Protein AF-A0A7S3C106-F1 (afdb_monomer_lite)

InterPro domains:
  IPR029052 Metallo-dependent phosphatase-like [G3DSA:3.60.21.10] (1-59)
  IPR029052 Metallo-dependent phosphatase-like [SSF56300] (3-43)
  IPR052963 Phosphopantetheine Phosphodiesterase [PTHR36492] (2-110)

Foldseek 3Di:
DDDDDDPVVVVVCVVVVDQEDEDDDPQFFDFDDDPNYTYGYQYLDDPVCCVPPVLRNDWDPSVVHDDDQDDPHDGDDTTDGPVNVVCVVDPDDPVPPDDDPVVVVVVVVVVVVVVPDDDD

Radius of gyration: 17.66 Å; chains: 1; bounding box: 49×33×42 Å

pLDDT: mean 88.71, std 11.0, range [49.47, 97.88]

Sequence (120 aa):
VKAVGSEPLHRRVASLQPDVHVFGHTHFGWDAEVEGVRYLQAALATPKERTKRMRTLEIGQIRSGPLCLYDEGAFLPRQRAVWSEFYRHTERTPAVVDPAPWVADYYRSRSSRRSRAPPA

Secondary structure (DSSP, 8-state):
------HHHHHHHHHH--SEEE--SS-S-EEEEETTEEEEE-----HHHHHHHHHHH-BTTTTTSSPP-EETTEEPPPPPBHHHHHHHHS---TT--SPPHHHHHHHHHHHHHHTTSPP-

Structure (mmCIF, N/CA/C/O backbone):
data_AF-A0A7S3C106-F1
#
_entry.id   AF-A0A7S3C106-F1
#
loop_
_atom_site.group_PDB
_atom_site.id
_atom_site.type_symbol
_atom_site.label_atom_id
_atom_site.label_alt_id
_atom_site.label_comp_id
_atom_site.label_asym_id
_atom_site.label_entity_id
_atom_site.label_seq_id
_atom_site.pdbx_PDB_ins_code
_atom_site.Cartn_x
_atom_site.Cartn_y
_atom_site.Cartn_z
_atom_site.occupancy
_atom_site.B_iso_or_equiv
_atom_site.auth_seq_id
_atom_site.auth_comp_id
_atom_site.auth_asym_id
_atom_site.auth_atom_id
_atom_site.pdbx_PDB_model_num
ATOM 1 N N . VAL A 1 1 ? 10.371 -16.422 -8.286 1.00 49.47 1 VAL A N 1
ATOM 2 C CA . VAL A 1 1 ? 8.915 -16.156 -8.348 1.00 49.47 1 VAL A CA 1
ATOM 3 C C . VAL A 1 1 ? 8.655 -14.828 -7.656 1.00 49.47 1 VAL A C 1
ATOM 5 O O . VAL A 1 1 ? 9.228 -14.615 -6.595 1.00 49.47 1 VAL A O 1
ATOM 8 N N . LYS A 1 2 ? 7.897 -13.906 -8.262 1.00 55.72 2 LYS A N 1
ATOM 9 C CA . LYS A 1 2 ? 7.379 -12.746 -7.521 1.00 55.72 2 LYS A CA 1
ATOM 10 C C . LYS A 1 2 ? 6.114 -13.205 -6.807 1.00 55.72 2 LYS A C 1
ATOM 12 O O . LYS A 1 2 ? 5.227 -13.731 -7.468 1.00 55.72 2 LYS A O 1
ATOM 17 N N . ALA A 1 3 ? 6.066 -13.062 -5.489 1.00 62.50 3 ALA A N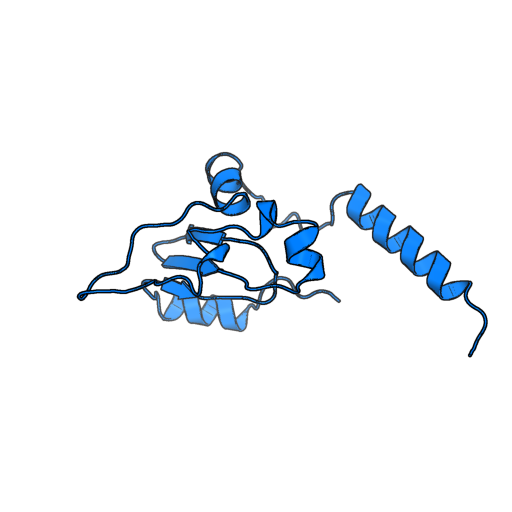 1
ATOM 18 C CA . ALA A 1 3 ? 4.865 -13.372 -4.728 1.00 62.50 3 ALA A CA 1
ATOM 19 C C . ALA A 1 3 ? 3.816 -12.272 -4.954 1.00 62.50 3 ALA A C 1
ATOM 21 O O . ALA A 1 3 ? 4.150 -11.086 -4.938 1.00 62.50 3 ALA A O 1
ATOM 22 N N . VAL A 1 4 ? 2.561 -12.670 -5.165 1.00 73.25 4 VAL A N 1
ATOM 23 C CA . VAL A 1 4 ? 1.402 -11.771 -5.188 1.00 73.25 4 VAL A CA 1
ATOM 24 C C . VAL A 1 4 ? 0.430 -12.289 -4.137 1.00 73.25 4 VAL A C 1
ATOM 26 O O . VAL A 1 4 ? -0.238 -13.295 -4.349 1.00 73.25 4 VAL A O 1
ATOM 29 N N . GLY A 1 5 ? 0.390 -11.617 -2.988 1.00 83.00 5 GLY A N 1
ATOM 30 C CA . GLY A 1 5 ? -0.470 -11.999 -1.867 1.00 83.00 5 GLY A CA 1
ATOM 31 C C . GLY A 1 5 ? 0.063 -13.154 -1.011 1.00 83.00 5 GLY A C 1
ATOM 32 O O . GLY A 1 5 ? 1.156 -13.678 -1.224 1.00 83.00 5 GLY A O 1
ATOM 33 N N . SER A 1 6 ? -0.719 -13.500 0.012 1.00 89.19 6 SER A N 1
ATOM 34 C CA . SER A 1 6 ? -0.451 -14.576 0.967 1.00 89.19 6 SER A CA 1
ATOM 35 C C . SER A 1 6 ? -1.782 -15.132 1.464 1.00 89.19 6 SER A C 1
ATOM 37 O O . SER A 1 6 ? -2.552 -14.418 2.102 1.00 89.19 6 SER A O 1
ATOM 39 N N . GLU A 1 7 ? -2.046 -16.403 1.174 1.00 91.62 7 GLU A N 1
ATOM 40 C CA . GLU A 1 7 ? -3.279 -17.083 1.580 1.00 91.62 7 GLU A CA 1
ATOM 41 C C . GLU A 1 7 ? -3.442 -17.144 3.117 1.00 91.62 7 GLU A C 1
ATOM 43 O O . GLU A 1 7 ? -4.505 -16.778 3.621 1.00 91.62 7 GLU A O 1
ATOM 48 N N . PRO A 1 8 ? -2.404 -17.476 3.916 1.00 94.81 8 PRO A N 1
ATOM 49 C CA . PRO A 1 8 ? -2.498 -17.368 5.374 1.00 94.81 8 PRO A CA 1
ATOM 50 C C . PRO A 1 8 ? -2.809 -15.948 5.866 1.00 94.81 8 PRO A C 1
ATOM 52 O O . PRO A 1 8 ? -3.522 -15.782 6.856 1.00 94.81 8 PRO A O 1
ATOM 55 N N . LEU A 1 9 ? -2.281 -14.920 5.190 1.00 93.06 9 LEU A N 1
ATOM 56 C CA . LEU A 1 9 ? -2.560 -13.528 5.546 1.00 93.06 9 LEU A CA 1
ATOM 57 C C . LEU A 1 9 ? -4.004 -13.151 5.211 1.00 93.06 9 LEU A C 1
ATOM 59 O O . LEU A 1 9 ? -4.653 -12.510 6.031 1.00 93.06 9 LEU A O 1
ATOM 63 N N . HIS A 1 10 ? -4.512 -13.583 4.054 1.00 92.62 10 HIS A N 1
ATOM 64 C CA . HIS A 1 10 ? -5.903 -13.370 3.664 1.00 92.62 10 HIS A CA 1
ATOM 65 C C . HIS A 1 10 ? -6.860 -13.940 4.716 1.00 92.62 10 HIS A C 1
ATOM 67 O O . HIS A 1 10 ? -7.689 -13.199 5.240 1.00 92.62 10 HIS A O 1
ATOM 73 N N . ARG A 1 11 ? -6.665 -15.202 5.126 1.00 96.38 11 ARG A N 1
ATOM 74 C CA . ARG A 1 11 ? -7.481 -15.831 6.181 1.00 96.38 11 ARG A CA 1
ATOM 75 C C . ARG A 1 11 ? -7.443 -15.059 7.494 1.00 96.38 11 ARG A C 1
ATOM 77 O O . ARG A 1 11 ? -8.470 -14.920 8.144 1.00 96.38 11 ARG A O 1
ATOM 84 N N . ARG A 1 12 ? -6.273 -14.539 7.877 1.00 96.62 12 ARG A N 1
ATOM 85 C CA . ARG A 1 12 ? -6.119 -13.745 9.104 1.00 96.62 12 ARG A CA 1
ATOM 86 C C . ARG A 1 12 ? -6.870 -12.417 9.032 1.00 96.62 12 ARG A C 1
ATOM 88 O O . ARG A 1 12 ? -7.490 -12.029 10.015 1.00 96.62 12 ARG A O 1
ATOM 95 N N . VAL A 1 13 ? -6.805 -11.710 7.904 1.00 97.00 13 VAL A N 1
ATOM 96 C CA . VAL A 1 13 ? -7.558 -10.457 7.733 1.00 97.00 13 VAL A CA 1
ATOM 97 C C . VAL A 1 13 ? -9.057 -10.745 7.734 1.00 97.00 13 VAL A C 1
ATOM 99 O O . VAL A 1 13 ? -9.787 -10.087 8.467 1.00 97.00 13 VAL A O 1
ATOM 102 N N . ALA A 1 14 ? -9.490 -11.787 7.019 1.00 95.56 14 ALA A N 1
ATOM 103 C CA . ALA A 1 14 ? -10.883 -12.216 6.999 1.00 95.56 14 ALA A CA 1
ATOM 104 C C . ALA A 1 14 ? -11.400 -12.611 8.394 1.00 95.56 14 ALA A C 1
ATOM 106 O O . ALA A 1 14 ? -12.533 -12.285 8.728 1.00 95.56 14 ALA A O 1
ATOM 107 N N . SER A 1 15 ? -10.581 -13.265 9.228 1.00 97.56 15 SER A N 1
ATOM 108 C CA . SER A 1 15 ? -10.984 -13.646 10.588 1.00 97.56 15 SER A CA 1
ATOM 109 C C . SER A 1 15 ? -11.007 -12.477 11.571 1.00 97.56 15 SER A C 1
ATOM 111 O O . SER A 1 15 ? -11.808 -12.485 12.497 1.00 97.56 15 SER A O 1
ATOM 113 N N . LEU A 1 16 ? -10.088 -11.516 11.425 1.00 97.88 16 LEU A N 1
ATOM 114 C CA . LEU A 1 16 ? -9.960 -10.394 12.359 1.00 97.88 16 LEU A CA 1
ATOM 115 C C . LEU A 1 16 ? -10.887 -9.226 12.023 1.00 97.88 16 LEU A C 1
ATOM 117 O O . LEU A 1 16 ? -11.205 -8.473 12.934 1.00 97.88 16 LEU A O 1
ATOM 121 N N . GLN A 1 17 ? -11.272 -9.063 10.751 1.00 97.31 17 GLN A N 1
ATOM 122 C CA . GLN A 1 17 ? -12.072 -7.929 10.265 1.00 97.31 17 GLN A CA 1
ATOM 123 C C . GLN A 1 17 ? -11.568 -6.574 10.814 1.00 97.31 17 GLN A C 1
ATOM 125 O O . GLN A 1 17 ? -12.323 -5.855 11.464 1.00 97.31 17 GLN A O 1
ATOM 130 N N . PRO A 1 18 ? -10.274 -6.234 10.640 1.00 97.75 18 PRO A N 1
ATOM 131 C CA . PRO A 1 18 ? -9.735 -4.998 11.198 1.00 97.75 18 PRO A CA 1
ATOM 132 C C . PRO A 1 18 ? -10.324 -3.776 10.485 1.00 97.75 18 PRO A C 1
ATOM 134 O O . PRO A 1 18 ? -10.540 -3.823 9.277 1.00 97.75 18 PRO A O 1
ATOM 137 N N . ASP A 1 19 ? -10.442 -2.642 11.178 1.00 97.25 19 ASP A N 1
ATOM 138 C CA . ASP A 1 19 ? -10.852 -1.383 10.536 1.00 97.25 19 ASP A CA 1
ATOM 139 C C . ASP A 1 19 ? -9.892 -0.989 9.400 1.00 97.25 19 ASP A C 1
ATOM 141 O O . ASP A 1 19 ? -10.298 -0.509 8.338 1.00 97.25 19 ASP A O 1
ATOM 145 N N . VAL A 1 20 ? -8.587 -1.219 9.613 1.00 97.88 20 VAL A N 1
ATOM 146 C CA . VAL A 1 20 ? -7.538 -0.932 8.631 1.00 97.88 20 VAL A CA 1
ATOM 147 C C . VAL A 1 20 ? -6.493 -2.047 8.577 1.00 97.88 20 VAL A C 1
ATOM 149 O O . VAL A 1 20 ? -5.880 -2.414 9.579 1.00 97.88 20 VAL A O 1
ATOM 152 N N . HIS A 1 21 ? -6.208 -2.529 7.369 1.00 97.25 21 HIS A N 1
ATOM 153 C CA . HIS A 1 21 ? -5.067 -3.376 7.049 1.00 97.25 21 HIS A CA 1
ATOM 154 C C . HIS A 1 21 ? -3.961 -2.558 6.364 1.00 97.25 21 HIS A C 1
ATOM 156 O O . HIS A 1 21 ? -4.049 -2.215 5.181 1.00 97.25 21 HIS A O 1
ATOM 162 N N . VAL A 1 22 ? -2.891 -2.258 7.104 1.00 96.38 22 VAL A N 1
ATOM 163 C CA . VAL A 1 22 ? -1.706 -1.567 6.572 1.00 96.38 22 VAL A CA 1
ATOM 164 C C . VAL A 1 22 ? -0.711 -2.587 6.018 1.00 96.38 22 VAL A C 1
ATOM 166 O O . VAL A 1 22 ? -0.319 -3.522 6.715 1.00 96.38 22 VAL A O 1
ATOM 169 N N . PHE A 1 23 ? -0.278 -2.404 4.769 1.00 94.75 23 PHE A N 1
ATOM 170 C CA . PHE A 1 23 ? 0.607 -3.343 4.073 1.00 94.75 23 PHE A CA 1
ATOM 171 C C . PHE A 1 23 ? 1.704 -2.636 3.260 1.00 94.75 23 PHE A C 1
ATOM 173 O O . PHE A 1 23 ? 1.761 -1.409 3.175 1.00 94.75 23 PHE A O 1
ATOM 180 N N . GLY A 1 24 ? 2.616 -3.422 2.677 1.00 91.75 24 GLY A N 1
ATOM 181 C CA . GLY A 1 24 ? 3.797 -2.917 1.974 1.00 91.75 24 GLY A CA 1
ATOM 182 C C . GLY A 1 24 ? 4.298 -3.842 0.863 1.00 91.75 24 GLY A C 1
ATOM 183 O O . GLY A 1 24 ? 3.524 -4.535 0.205 1.00 91.75 24 GLY A O 1
ATOM 184 N N . HIS A 1 25 ? 5.622 -3.860 0.667 1.00 91.62 25 HIS A N 1
ATOM 185 C CA . HIS A 1 25 ? 6.364 -4.680 -0.308 1.00 91.62 25 HIS A CA 1
ATOM 186 C C . HIS A 1 25 ? 6.198 -4.299 -1.789 1.00 91.62 25 HIS A C 1
ATOM 188 O O . HIS A 1 25 ? 7.169 -4.336 -2.542 1.00 91.62 25 HIS A O 1
ATOM 194 N N . THR A 1 26 ? 5.010 -3.896 -2.233 1.00 89.88 26 THR A N 1
ATOM 195 C CA . THR A 1 26 ? 4.733 -3.742 -3.675 1.00 89.88 26 THR A CA 1
ATOM 196 C C . THR A 1 26 ? 5.173 -2.401 -4.275 1.00 89.88 26 THR A C 1
ATOM 198 O O . THR A 1 26 ? 5.299 -2.288 -5.496 1.00 89.88 26 THR A O 1
ATOM 201 N N . HIS A 1 27 ? 5.482 -1.412 -3.429 1.00 93.31 27 HIS A N 1
ATOM 202 C CA . HIS A 1 27 ? 5.960 -0.079 -3.820 1.00 93.31 27 HIS A CA 1
ATOM 203 C C . HIS A 1 27 ? 4.999 0.624 -4.803 1.00 93.31 27 HIS A C 1
ATOM 205 O O . HIS A 1 27 ? 5.399 1.039 -5.895 1.00 93.31 27 HIS A O 1
ATOM 211 N N . PHE A 1 28 ? 3.735 0.766 -4.401 1.00 93.50 28 PHE A N 1
ATOM 212 C CA . PHE A 1 28 ? 2.763 1.682 -5.000 1.00 93.50 28 PHE A CA 1
ATOM 213 C C . PHE A 1 28 ? 1.855 2.287 -3.919 1.00 93.50 28 PHE A C 1
ATOM 215 O O . PHE A 1 28 ? 1.729 1.727 -2.835 1.00 93.50 28 PHE A O 1
ATOM 222 N N . GLY A 1 29 ? 1.231 3.430 -4.194 1.00 95.88 29 GLY A N 1
ATOM 223 C CA . GLY A 1 29 ? 0.235 4.019 -3.297 1.00 95.88 29 GLY A CA 1
ATOM 224 C C . GLY A 1 29 ? -1.100 3.276 -3.398 1.00 95.88 29 GLY A C 1
ATOM 225 O O . GLY A 1 29 ? -1.552 2.981 -4.509 1.00 95.88 29 GLY A O 1
ATOM 226 N N . TRP A 1 30 ? -1.735 2.979 -2.263 1.00 96.44 30 TRP A N 1
ATOM 227 C CA . TRP A 1 30 ? -3.048 2.326 -2.222 1.00 96.44 30 TRP A CA 1
ATOM 228 C C . TRP A 1 30 ? -3.873 2.785 -1.022 1.00 96.44 30 TRP A C 1
ATOM 230 O O . TRP A 1 30 ? -3.365 2.766 0.094 1.00 96.44 30 TRP A O 1
ATOM 240 N N . ASP A 1 31 ? -5.137 3.144 -1.248 1.00 97.19 31 ASP A N 1
ATOM 241 C CA . ASP A 1 31 ? -6.133 3.382 -0.194 1.00 97.19 31 ASP A CA 1
ATOM 242 C C . ASP A 1 31 ? -7.530 3.012 -0.715 1.00 97.19 31 ASP A C 1
ATOM 244 O O . ASP A 1 31 ? -8.174 3.764 -1.464 1.00 97.19 31 ASP A O 1
ATOM 248 N N . ALA A 1 32 ? -7.971 1.799 -0.392 1.00 95.50 32 ALA A N 1
ATOM 249 C CA . ALA A 1 32 ? -9.258 1.268 -0.822 1.00 95.50 32 ALA A CA 1
ATOM 250 C C . ALA A 1 32 ? -9.933 0.471 0.285 1.00 95.50 32 ALA A C 1
ATOM 252 O O . ALA A 1 32 ? -9.259 -0.147 1.097 1.00 95.50 32 ALA A O 1
ATOM 253 N N . GLU A 1 33 ? -11.258 0.466 0.283 1.00 95.12 33 GLU A N 1
ATOM 254 C CA . GLU A 1 33 ? -12.038 -0.409 1.147 1.00 95.12 33 GLU A CA 1
ATOM 255 C C . GLU A 1 33 ? -12.459 -1.631 0.342 1.00 95.12 33 GLU A C 1
ATOM 257 O O . GLU A 1 33 ? -12.871 -1.493 -0.813 1.00 95.12 33 GLU A O 1
ATOM 262 N N . VAL A 1 34 ? -12.300 -2.807 0.934 1.00 91.94 34 VAL A N 1
ATOM 263 C CA . VAL A 1 34 ? -12.698 -4.090 0.359 1.00 91.94 34 VAL A CA 1
ATOM 264 C C . VAL A 1 34 ? -13.359 -4.869 1.483 1.00 91.94 34 VAL A C 1
ATOM 266 O O . VAL A 1 34 ? -12.728 -5.086 2.514 1.00 91.94 34 VAL A O 1
ATOM 269 N N . GLU A 1 35 ? -14.627 -5.240 1.297 1.00 92.56 35 GLU A N 1
ATOM 270 C CA . GLU A 1 35 ? -15.395 -6.027 2.278 1.00 92.56 35 GLU A CA 1
ATOM 271 C C . GLU A 1 35 ? -15.388 -5.405 3.691 1.00 92.56 35 GLU A C 1
ATOM 273 O O . GLU A 1 35 ? -15.223 -6.098 4.686 1.00 92.56 35 GLU A O 1
ATOM 278 N N . GLY A 1 36 ? -15.526 -4.076 3.781 1.00 94.94 36 GLY A N 1
ATOM 279 C CA . GLY A 1 36 ? -15.554 -3.341 5.054 1.00 94.94 36 GLY A CA 1
ATOM 280 C C . GLY A 1 36 ? -14.185 -3.090 5.700 1.00 94.94 36 GLY A C 1
ATOM 281 O O . GLY A 1 36 ? -14.105 -2.345 6.670 1.00 94.94 36 GLY A O 1
ATOM 282 N N . VAL A 1 37 ? -13.096 -3.635 5.147 1.00 97.44 37 VAL A N 1
ATOM 283 C CA . VAL A 1 37 ? -11.726 -3.406 5.632 1.00 97.44 37 VAL A CA 1
ATOM 284 C C . VAL A 1 37 ? -11.031 -2.363 4.762 1.00 97.44 37 VAL A C 1
ATOM 286 O O . VAL A 1 37 ? -10.951 -2.505 3.536 1.00 97.44 37 VAL A O 1
ATOM 289 N N . ARG A 1 38 ? -10.448 -1.322 5.369 1.00 97.31 38 ARG A N 1
ATOM 290 C CA . ARG A 1 38 ? -9.610 -0.354 4.642 1.00 97.31 38 ARG A CA 1
ATOM 291 C C . ARG A 1 38 ? -8.203 -0.910 4.438 1.00 97.31 38 ARG A C 1
ATOM 293 O O . ARG A 1 38 ? -7.440 -1.077 5.378 1.00 97.31 38 ARG A O 1
ATOM 300 N N . TYR A 1 39 ? -7.803 -1.118 3.196 1.00 96.50 39 TYR A N 1
ATOM 301 C CA . TYR A 1 39 ? -6.444 -1.484 2.813 1.00 96.50 39 TYR A CA 1
ATOM 302 C C . TYR A 1 39 ? -5.636 -0.227 2.499 1.00 96.50 39 TYR A C 1
ATOM 304 O O . TYR A 1 39 ? -6.001 0.533 1.599 1.00 96.50 39 TYR A O 1
ATOM 312 N N . LEU A 1 40 ? -4.513 -0.034 3.194 1.00 97.25 40 LEU A N 1
ATOM 313 C CA . LEU A 1 40 ? -3.648 1.138 3.043 1.00 97.25 40 LEU A CA 1
ATOM 314 C C . LEU A 1 40 ? -2.186 0.748 2.801 1.00 97.25 40 LEU A C 1
ATOM 316 O O . LEU A 1 40 ? -1.598 -0.023 3.557 1.00 97.25 40 LEU A O 1
ATOM 320 N N . GLN A 1 41 ? -1.572 1.359 1.790 1.00 95.75 41 GLN A N 1
ATOM 321 C CA . GLN A 1 41 ? -0.134 1.298 1.548 1.00 95.75 41 GLN A CA 1
ATOM 322 C C . GLN A 1 41 ? 0.402 2.685 1.181 1.00 95.75 41 GLN A C 1
ATOM 324 O O . GLN A 1 41 ? 0.077 3.237 0.128 1.00 95.75 41 GLN A O 1
ATOM 329 N N . ALA A 1 42 ? 1.290 3.201 2.030 1.00 95.12 42 ALA A N 1
ATOM 330 C CA . ALA A 1 42 ? 2.062 4.422 1.811 1.00 95.12 42 ALA A CA 1
ATOM 331 C C . ALA A 1 42 ? 3.556 4.085 1.741 1.00 95.12 42 ALA A C 1
ATOM 333 O O . ALA A 1 42 ? 4.309 4.240 2.701 1.00 95.12 42 ALA A O 1
ATOM 334 N N . ALA A 1 43 ? 3.981 3.538 0.600 1.00 92.12 43 ALA A N 1
ATOM 335 C CA . ALA A 1 43 ? 5.340 3.038 0.434 1.00 92.12 43 ALA A CA 1
ATOM 336 C C . ALA A 1 43 ? 6.361 4.179 0.288 1.00 92.12 43 ALA A C 1
ATOM 338 O O . ALA A 1 43 ? 6.292 4.957 -0.661 1.00 92.12 43 ALA A O 1
ATOM 339 N N . LEU A 1 44 ? 7.378 4.201 1.158 1.00 90.94 44 LEU A N 1
ATOM 340 C CA . LEU A 1 44 ? 8.509 5.132 1.046 1.00 90.94 44 LEU A CA 1
ATOM 341 C C . LEU A 1 44 ? 9.254 4.977 -0.293 1.00 90.94 44 LEU A C 1
ATOM 343 O O . LEU A 1 44 ? 9.632 5.971 -0.912 1.00 90.94 44 LEU A O 1
ATOM 347 N N . ALA A 1 45 ? 9.418 3.723 -0.738 1.00 92.19 45 ALA A N 1
ATOM 348 C CA . ALA A 1 45 ? 10.176 3.314 -1.921 1.00 92.19 45 ALA A CA 1
ATOM 349 C C . ALA A 1 45 ? 11.651 3.769 -1.919 1.00 92.19 45 ALA A C 1
ATOM 351 O O . ALA A 1 45 ? 12.129 4.476 -1.034 1.00 92.19 45 ALA A O 1
ATOM 352 N N . THR A 1 46 ? 12.414 3.330 -2.919 1.00 93.00 46 THR A N 1
ATOM 353 C CA . THR A 1 46 ? 13.815 3.754 -3.078 1.00 93.00 46 THR A CA 1
ATOM 354 C C . THR A 1 46 ? 13.911 5.154 -3.701 1.00 93.00 46 THR A C 1
ATOM 356 O O . THR A 1 46 ? 13.015 5.549 -4.455 1.00 93.00 46 THR A O 1
ATOM 359 N N . PRO A 1 47 ? 15.021 5.897 -3.507 1.00 93.62 47 PRO A N 1
ATOM 360 C CA . PRO A 1 47 ? 15.207 7.212 -4.131 1.00 93.62 47 PRO A CA 1
ATOM 361 C C . PRO A 1 47 ? 15.021 7.192 -5.655 1.00 93.62 47 PRO A C 1
ATOM 363 O O . PRO A 1 47 ? 14.316 8.025 -6.218 1.00 93.62 47 PRO A O 1
ATOM 366 N N . LYS A 1 48 ? 15.573 6.174 -6.327 1.00 95.25 48 LYS A N 1
ATOM 367 C CA . LYS A 1 48 ? 15.446 5.991 -7.780 1.00 95.25 48 LYS A CA 1
ATOM 368 C C . LYS A 1 48 ? 13.995 5.800 -8.220 1.00 95.25 48 LYS A C 1
ATOM 370 O O . LYS A 1 48 ? 13.591 6.313 -9.262 1.00 95.25 48 LYS A O 1
ATOM 375 N N . GLU A 1 49 ? 13.220 5.032 -7.462 1.00 93.75 49 GLU A N 1
ATOM 376 C CA . GLU A 1 49 ? 11.801 4.822 -7.743 1.00 93.75 49 GLU A CA 1
ATOM 377 C C . GLU A 1 49 ? 11.002 6.099 -7.511 1.00 93.75 49 GLU A C 1
ATOM 379 O O . GLU A 1 49 ? 10.158 6.426 -8.342 1.00 93.75 49 GLU A O 1
ATOM 384 N N . ARG A 1 50 ? 11.316 6.857 -6.456 1.00 92.50 50 ARG A N 1
ATOM 385 C CA . ARG A 1 50 ? 10.714 8.169 -6.227 1.00 92.50 50 ARG A CA 1
ATOM 386 C C . ARG A 1 50 ? 10.946 9.070 -7.441 1.00 92.50 50 ARG A C 1
ATOM 388 O O . ARG A 1 50 ? 9.983 9.482 -8.070 1.00 92.50 50 ARG A O 1
ATOM 395 N N . THR A 1 51 ? 12.185 9.241 -7.902 1.00 93.56 51 THR A N 1
ATOM 396 C CA . THR A 1 51 ? 12.476 10.060 -9.097 1.00 93.56 51 THR A CA 1
ATOM 397 C C . THR A 1 51 ? 11.731 9.598 -10.355 1.00 93.56 51 THR A C 1
ATOM 399 O O . THR A 1 51 ? 11.247 10.428 -11.117 1.00 93.56 51 THR A O 1
ATOM 402 N N . LYS A 1 52 ? 11.631 8.285 -10.602 1.00 94.31 52 LYS A N 1
ATOM 403 C CA . LYS A 1 52 ? 11.109 7.758 -11.877 1.00 94.31 52 LYS A CA 1
ATOM 404 C C . LYS A 1 52 ? 9.602 7.536 -11.921 1.00 94.31 52 LYS A C 1
ATOM 406 O O . LYS A 1 52 ? 9.033 7.519 -13.007 1.00 94.31 52 LYS A O 1
ATOM 411 N N . ARG A 1 53 ? 8.965 7.270 -10.780 1.00 92.81 53 ARG A N 1
ATOM 412 C CA . ARG A 1 53 ? 7.576 6.790 -10.735 1.00 92.81 53 ARG A CA 1
ATOM 413 C C . ARG A 1 53 ? 6.774 7.335 -9.554 1.00 92.81 53 ARG A C 1
ATOM 415 O O . ARG A 1 53 ? 5.836 6.663 -9.118 1.00 92.81 53 ARG A O 1
ATOM 422 N N . MET A 1 54 ? 7.090 8.551 -9.079 1.00 91.94 54 MET A N 1
ATOM 423 C CA . MET A 1 54 ? 6.339 9.228 -8.005 1.00 91.94 54 MET A CA 1
ATOM 424 C C . MET A 1 54 ? 4.825 9.116 -8.190 1.00 91.94 54 MET A C 1
ATOM 426 O O . MET A 1 54 ? 4.146 8.752 -7.245 1.00 91.94 54 MET A O 1
ATOM 430 N N . ARG A 1 55 ? 4.302 9.317 -9.407 1.00 92.81 55 ARG A N 1
ATOM 431 C CA . ARG A 1 55 ? 2.859 9.235 -9.696 1.00 92.81 55 ARG A CA 1
ATOM 432 C C . ARG A 1 55 ? 2.198 7.928 -9.231 1.00 92.81 55 ARG A C 1
ATOM 434 O O . ARG A 1 55 ? 1.041 7.932 -8.844 1.00 92.81 55 ARG A O 1
ATOM 441 N N . THR A 1 56 ? 2.915 6.806 -9.290 1.00 94.00 56 THR A N 1
ATOM 442 C CA . THR A 1 56 ? 2.392 5.491 -8.864 1.00 94.00 56 THR A CA 1
ATOM 443 C C . THR A 1 56 ? 2.616 5.199 -7.380 1.00 94.00 56 THR A C 1
ATOM 445 O O . THR A 1 56 ? 1.995 4.288 -6.841 1.00 94.00 56 THR A O 1
ATOM 448 N N . LEU A 1 57 ? 3.510 5.949 -6.732 1.00 94.50 57 LEU A N 1
ATOM 449 C CA . LEU A 1 57 ? 3.845 5.848 -5.309 1.00 94.50 57 LEU A CA 1
ATOM 450 C C . LEU A 1 57 ? 3.032 6.818 -4.448 1.00 94.50 57 LEU A C 1
ATOM 452 O O . LEU A 1 57 ? 2.889 6.601 -3.251 1.00 94.50 57 LEU A O 1
ATOM 456 N N . GLU A 1 58 ? 2.561 7.905 -5.052 1.00 93.31 58 GLU A N 1
ATOM 457 C CA . GLU A 1 58 ? 1.956 9.031 -4.361 1.00 93.31 58 GLU A CA 1
ATOM 458 C C . GLU A 1 58 ? 0.630 8.653 -3.703 1.00 93.31 58 GLU A C 1
ATOM 460 O O . GLU A 1 58 ? -0.251 8.042 -4.313 1.00 93.31 58 GLU A O 1
ATOM 465 N N . ILE A 1 59 ? 0.533 9.029 -2.432 1.00 94.12 59 ILE A N 1
ATOM 466 C CA . ILE A 1 59 ? -0.646 8.905 -1.592 1.00 94.12 59 ILE A CA 1
ATOM 467 C C . ILE A 1 59 ? -0.549 9.955 -0.488 1.00 94.12 59 ILE A C 1
ATOM 469 O O . ILE A 1 59 ? 0.488 10.080 0.166 1.00 94.12 59 ILE A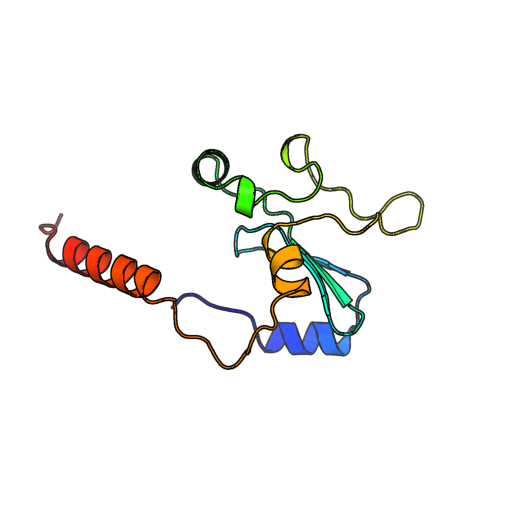 O 1
ATOM 473 N N . GLY A 1 60 ? -1.614 10.736 -0.306 1.00 88.38 60 GLY A N 1
ATOM 474 C CA . GLY A 1 60 ? -1.617 11.857 0.634 1.00 88.38 60 GLY A CA 1
ATOM 475 C C . GLY A 1 60 ? -0.395 12.768 0.464 1.00 88.38 60 GLY A C 1
ATOM 476 O O . GLY A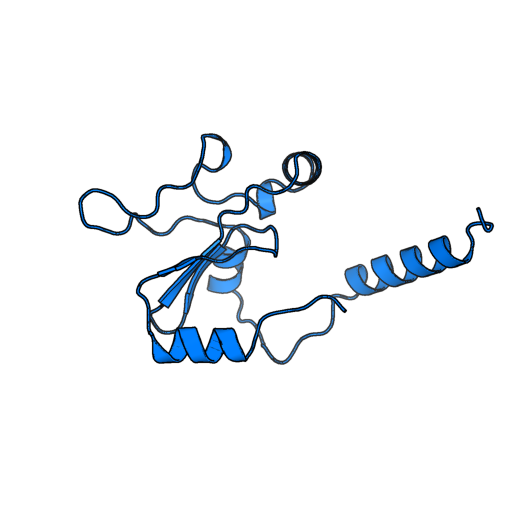 1 60 ? 0.055 13.029 -0.651 1.00 88.38 60 GLY A O 1
ATOM 477 N N . GLN A 1 61 ? 0.180 13.217 1.578 1.00 85.94 61 GLN A N 1
ATOM 478 C CA . GLN A 1 61 ? 1.353 14.097 1.596 1.00 85.94 61 GLN A CA 1
ATOM 479 C C . GLN A 1 61 ? 2.676 13.329 1.783 1.00 85.94 61 GLN A C 1
ATOM 481 O O . GLN A 1 61 ? 3.555 13.772 2.516 1.00 85.94 61 GLN A O 1
ATOM 486 N N . ILE A 1 62 ? 2.865 12.190 1.102 1.00 86.56 62 ILE A N 1
ATOM 487 C CA . ILE A 1 62 ? 4.048 11.309 1.270 1.00 86.56 62 ILE A CA 1
ATOM 488 C C . ILE A 1 62 ? 5.412 11.987 1.017 1.00 86.56 62 ILE A C 1
ATOM 490 O O . ILE A 1 62 ? 6.472 11.454 1.349 1.00 86.56 62 ILE A O 1
ATOM 494 N N . ARG A 1 63 ? 5.424 13.166 0.387 1.00 85.81 63 ARG A N 1
ATOM 495 C CA . ARG A 1 63 ? 6.638 13.976 0.203 1.00 85.81 63 ARG A CA 1
ATOM 496 C C . ARG A 1 63 ? 7.045 14.725 1.470 1.00 85.81 63 ARG A C 1
ATOM 498 O O . ARG A 1 63 ? 8.234 14.968 1.641 1.00 85.81 63 ARG A O 1
ATOM 505 N N . SER A 1 64 ? 6.077 15.057 2.316 1.00 87.75 64 SER A N 1
ATOM 506 C CA . SER A 1 64 ? 6.250 15.855 3.530 1.00 87.75 64 SER A CA 1
ATOM 507 C C . SER A 1 64 ? 6.633 15.007 4.744 1.00 87.75 64 SER A C 1
ATOM 509 O O . SER A 1 64 ? 7.161 15.539 5.712 1.00 87.75 64 SER A O 1
ATOM 511 N N . GLY A 1 65 ? 6.402 13.691 4.701 1.00 87.38 65 GLY A N 1
ATOM 512 C CA . GLY A 1 65 ? 6.740 12.787 5.795 1.00 87.38 65 GLY A CA 1
ATOM 513 C C . GLY A 1 65 ? 5.924 11.494 5.775 1.00 87.38 65 GLY A C 1
ATOM 514 O O . GLY A 1 65 ? 5.286 11.178 4.764 1.00 87.38 65 GLY A O 1
ATOM 515 N N . PRO A 1 66 ? 5.956 10.730 6.880 1.00 89.19 66 PRO A N 1
ATOM 516 C CA . PRO A 1 66 ? 5.064 9.598 7.089 1.00 89.19 66 PRO A CA 1
ATOM 517 C C . PRO A 1 66 ? 3.596 10.011 6.958 1.00 89.19 66 PRO A C 1
ATOM 519 O O . PRO A 1 66 ? 3.212 11.119 7.329 1.00 89.19 66 PRO A O 1
ATOM 522 N N . LEU A 1 67 ? 2.763 9.104 6.451 1.00 92.56 67 LEU A N 1
ATOM 523 C CA . LEU A 1 67 ? 1.324 9.324 6.400 1.00 92.56 67 LEU A CA 1
ATOM 524 C C . LEU A 1 67 ? 0.727 9.074 7.790 1.00 92.56 67 LEU A C 1
ATOM 526 O O . LEU A 1 67 ? 0.778 7.946 8.280 1.00 92.56 67 LEU A O 1
ATOM 530 N N . CYS A 1 68 ? 0.143 10.105 8.403 1.00 93.62 68 CYS A N 1
ATOM 531 C CA . CYS A 1 68 ? -0.686 9.919 9.590 1.00 93.62 68 CYS A CA 1
ATOM 532 C C . CYS A 1 68 ? -1.978 9.190 9.192 1.00 93.62 68 CYS A C 1
ATOM 534 O O . CYS A 1 68 ? -2.605 9.533 8.188 1.00 93.62 68 CYS A O 1
ATOM 536 N N . LEU A 1 69 ? -2.349 8.165 9.957 1.00 94.00 69 LEU A N 1
ATOM 537 C CA . LEU A 1 69 ? -3.531 7.340 9.698 1.00 94.00 69 LEU A CA 1
ATOM 538 C C . LEU A 1 69 ? -4.623 7.543 10.748 1.00 94.00 69 LEU A C 1
ATOM 540 O O . LEU A 1 69 ? -5.801 7.442 10.422 1.00 94.00 69 LEU A O 1
ATOM 544 N N . TYR A 1 70 ? -4.238 7.795 11.992 1.00 95.69 70 TYR A N 1
ATOM 545 C CA . TYR A 1 70 ? -5.144 7.875 13.123 1.00 95.69 70 TYR A CA 1
ATOM 546 C C . TYR A 1 70 ? -4.705 9.027 14.008 1.00 95.69 70 TYR A C 1
ATOM 548 O O . TYR A 1 70 ? -3.526 9.110 14.355 1.00 95.69 70 TYR A O 1
ATOM 556 N N . ASP A 1 71 ? -5.647 9.894 14.339 1.00 96.81 71 ASP A N 1
ATOM 557 C CA . ASP A 1 71 ? -5.421 11.056 15.183 1.00 96.81 71 ASP A CA 1
ATOM 558 C C . ASP A 1 71 ? -6.699 11.379 15.961 1.00 96.81 71 ASP A C 1
ATOM 560 O O . ASP A 1 71 ? -7.796 11.057 15.508 1.00 96.81 71 ASP A O 1
ATOM 564 N N . GLU A 1 72 ? -6.557 11.959 17.150 1.00 96.50 72 GLU A N 1
ATOM 565 C CA . GLU A 1 72 ? -7.679 12.422 17.989 1.00 96.50 72 GLU A CA 1
ATOM 566 C C . GLU A 1 72 ? -8.832 11.409 18.179 1.00 96.50 72 GLU A C 1
ATOM 568 O O . GLU A 1 72 ? -10.001 11.770 18.291 1.00 96.50 72 GLU A O 1
ATOM 573 N N . GLY A 1 73 ? -8.517 10.111 18.241 1.00 96.38 73 GLY A N 1
ATOM 574 C CA . GLY A 1 73 ? -9.526 9.072 18.465 1.00 96.38 73 GLY A CA 1
ATOM 575 C C . GLY A 1 73 ? -10.270 8.605 17.206 1.00 96.38 73 GLY A C 1
ATOM 576 O O . GLY A 1 73 ? -11.244 7.865 17.330 1.00 96.38 73 GLY A O 1
ATOM 577 N N . ALA A 1 74 ? -9.829 9.003 16.009 1.00 96.44 74 ALA A N 1
ATOM 578 C CA . ALA A 1 74 ? -10.451 8.603 14.752 1.00 96.44 74 ALA A CA 1
ATOM 579 C C . ALA A 1 74 ? -9.433 8.316 13.637 1.00 96.44 74 ALA A C 1
ATOM 581 O O . ALA A 1 74 ? -8.326 8.853 13.591 1.00 96.44 74 ALA A O 1
ATOM 582 N N . PHE A 1 75 ? -9.838 7.483 12.675 1.00 96.12 75 PHE A N 1
ATOM 583 C CA . PHE A 1 75 ? -9.083 7.316 11.438 1.00 96.12 75 PHE A CA 1
ATOM 584 C C . PHE A 1 75 ? -9.216 8.556 10.555 1.00 96.12 75 PHE A C 1
ATOM 586 O O . PHE A 1 75 ? -10.319 9.016 10.258 1.00 96.12 75 PHE A O 1
ATOM 593 N N . LEU A 1 76 ? -8.082 9.053 10.063 1.00 95.19 76 LEU A N 1
ATOM 594 C CA . LEU A 1 76 ? -8.054 10.147 9.103 1.00 95.19 76 LEU A CA 1
ATOM 595 C C . LEU A 1 76 ? -8.680 9.718 7.765 1.00 95.19 76 LEU A C 1
ATOM 597 O O . LEU A 1 76 ? -8.609 8.534 7.400 1.00 95.19 76 LEU A O 1
ATOM 601 N N . PRO A 1 77 ? -9.244 10.663 6.986 1.00 94.12 77 PRO A N 1
ATOM 602 C CA . PRO A 1 77 ? -9.919 10.354 5.731 1.00 94.12 77 PRO A CA 1
ATOM 603 C C . PRO A 1 77 ? -9.071 9.549 4.739 1.00 94.12 77 PRO A C 1
ATOM 605 O O . PRO A 1 77 ? -7.833 9.610 4.717 1.00 94.12 77 PRO A O 1
ATOM 608 N N . ARG A 1 78 ? -9.769 8.807 3.872 1.00 93.25 78 ARG A N 1
ATOM 609 C CA . ARG A 1 78 ? -9.156 8.053 2.774 1.00 93.25 78 ARG A CA 1
ATOM 610 C C . ARG A 1 78 ? -8.378 8.979 1.848 1.00 93.25 78 ARG A C 1
ATOM 612 O O . ARG A 1 78 ? -8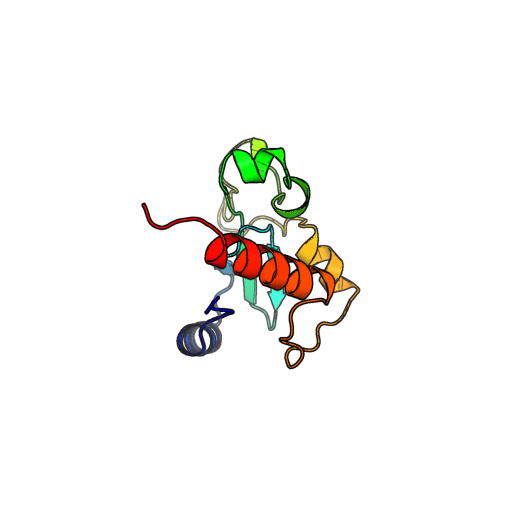.884 9.996 1.379 1.00 93.25 78 ARG A O 1
ATOM 619 N N . GLN A 1 79 ? -7.146 8.590 1.565 1.00 94.19 79 GLN A N 1
ATOM 620 C CA . GLN A 1 79 ? -6.249 9.306 0.678 1.00 94.19 79 GLN A CA 1
ATOM 621 C C . GLN A 1 79 ? -6.497 8.894 -0.772 1.00 94.19 79 GLN A C 1
ATOM 623 O O . GLN A 1 79 ? -6.999 7.809 -1.067 1.00 94.19 79 GLN A O 1
ATOM 628 N N . ARG A 1 80 ? -6.120 9.758 -1.713 1.00 92.31 80 ARG A N 1
ATOM 629 C CA . ARG A 1 80 ? -6.129 9.402 -3.135 1.00 92.31 80 ARG A CA 1
ATOM 630 C C . ARG A 1 80 ? -4.803 8.757 -3.507 1.00 92.31 80 ARG A C 1
ATOM 632 O O . ARG A 1 80 ? -3.748 9.295 -3.182 1.00 92.31 80 ARG A O 1
ATOM 639 N N . ALA A 1 81 ? -4.870 7.645 -4.229 1.00 95.06 81 ALA A N 1
ATOM 640 C CA . ALA A 1 81 ? -3.725 7.022 -4.874 1.00 95.06 81 ALA A CA 1
ATOM 641 C C . ALA A 1 81 ? -4.125 6.553 -6.275 1.00 95.06 81 ALA A C 1
ATOM 643 O O . ALA A 1 81 ? -5.266 6.151 -6.501 1.00 95.06 81 ALA A O 1
ATOM 644 N N . VAL A 1 82 ? -3.193 6.615 -7.230 1.00 94.69 82 VAL A N 1
ATOM 645 C CA . VAL A 1 82 ? -3.533 6.446 -8.654 1.00 94.69 82 VAL A CA 1
ATOM 646 C C . VAL A 1 82 ? -4.164 5.083 -8.951 1.00 94.69 82 VAL A C 1
ATOM 648 O O . VAL A 1 82 ? -5.088 4.996 -9.753 1.00 94.69 82 VAL A O 1
ATOM 651 N N . TRP A 1 83 ? -3.685 4.026 -8.289 1.00 93.31 83 TRP A N 1
ATOM 652 C CA . TRP A 1 83 ? -4.156 2.666 -8.531 1.00 93.31 83 TRP A CA 1
ATOM 653 C C . TRP A 1 83 ? -5.473 2.374 -7.827 1.00 93.31 83 TRP A C 1
ATOM 655 O O . TRP A 1 83 ? -6.351 1.785 -8.448 1.00 93.31 83 TRP A O 1
ATOM 665 N N . SER A 1 84 ? -5.646 2.811 -6.576 1.00 94.12 84 SER A N 1
ATOM 666 C CA . SER A 1 84 ? -6.938 2.639 -5.909 1.00 94.12 84 SER A CA 1
ATOM 667 C C . SER A 1 84 ? -8.030 3.471 -6.581 1.00 94.12 84 SER A C 1
ATOM 669 O O . SER A 1 84 ? -9.159 3.009 -6.656 1.00 94.12 84 SER A O 1
ATOM 671 N N . GLU A 1 85 ? -7.706 4.643 -7.141 1.00 94.19 85 GLU A N 1
ATOM 672 C CA . GLU A 1 85 ? -8.651 5.422 -7.949 1.00 94.19 85 GLU A CA 1
ATOM 673 C C . GLU A 1 85 ? -8.995 4.722 -9.268 1.00 94.19 85 GLU A C 1
ATOM 675 O O . GLU A 1 85 ? -10.161 4.640 -9.634 1.00 94.19 85 GLU A O 1
ATOM 680 N N . PHE A 1 86 ? -8.002 4.171 -9.969 1.00 94.25 86 PHE A N 1
ATOM 681 C CA . PHE A 1 86 ? -8.235 3.417 -11.201 1.00 94.25 86 PHE A CA 1
ATOM 682 C C . PHE A 1 86 ? -9.212 2.248 -10.989 1.00 94.25 86 PHE A C 1
ATOM 684 O O . PHE A 1 86 ? -10.171 2.102 -11.746 1.00 94.25 86 PHE A O 1
ATOM 691 N N . TYR A 1 87 ? -9.017 1.462 -9.924 1.00 92.44 87 TYR A N 1
ATOM 692 C CA . TYR A 1 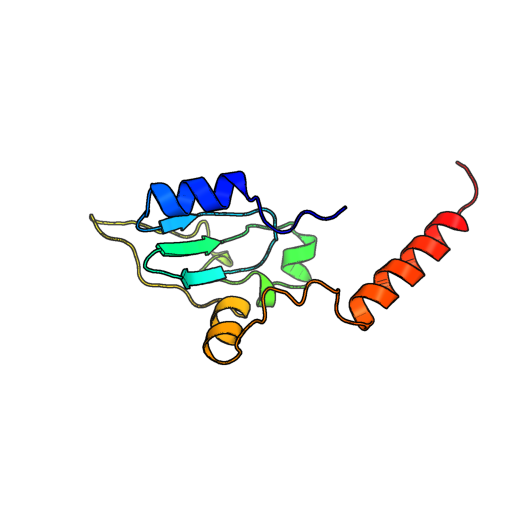87 ? -9.868 0.309 -9.610 1.00 92.44 87 TYR A CA 1
ATOM 693 C C . TYR A 1 87 ? -11.234 0.671 -9.000 1.00 92.44 87 TYR A C 1
ATOM 695 O O . TYR A 1 87 ? -12.043 -0.223 -8.779 1.00 92.44 87 TYR A O 1
ATOM 703 N N . ARG A 1 88 ? -11.539 1.957 -8.769 1.00 90.75 88 ARG A N 1
ATOM 704 C CA . ARG A 1 88 ? -12.923 2.392 -8.485 1.00 90.75 88 ARG A CA 1
ATOM 705 C C . ARG A 1 88 ? -13.809 2.343 -9.723 1.00 90.75 88 ARG A C 1
ATOM 707 O O . ARG A 1 88 ? -15.006 2.130 -9.597 1.00 90.75 88 ARG A O 1
ATOM 714 N N . HIS A 1 89 ? -13.216 2.555 -10.897 1.00 92.38 89 HIS A N 1
ATOM 715 C CA . HIS A 1 89 ? -13.933 2.650 -12.175 1.00 92.38 89 HIS A CA 1
ATOM 716 C C . HIS A 1 89 ? -13.618 1.484 -13.113 1.00 92.38 89 HIS A C 1
ATOM 718 O O . HIS A 1 89 ? -14.197 1.380 -14.188 1.00 92.38 89 HIS A O 1
ATOM 724 N N . THR A 1 90 ? -12.671 0.629 -12.727 1.00 92.50 90 THR A N 1
ATOM 725 C CA . THR A 1 90 ? -12.241 -0.528 -13.509 1.00 92.50 90 THR A CA 1
ATOM 726 C C . THR A 1 90 ? -12.265 -1.755 -12.619 1.00 92.50 90 THR A C 1
ATOM 728 O O . THR A 1 90 ? -11.459 -1.863 -11.698 1.00 92.50 90 THR A O 1
ATOM 731 N N . GLU A 1 91 ? -13.163 -2.694 -12.895 1.00 88.00 91 GLU A N 1
ATOM 732 C CA . GLU A 1 91 ? -13.179 -3.960 -12.172 1.00 88.00 91 GLU A CA 1
ATOM 733 C C . GLU A 1 9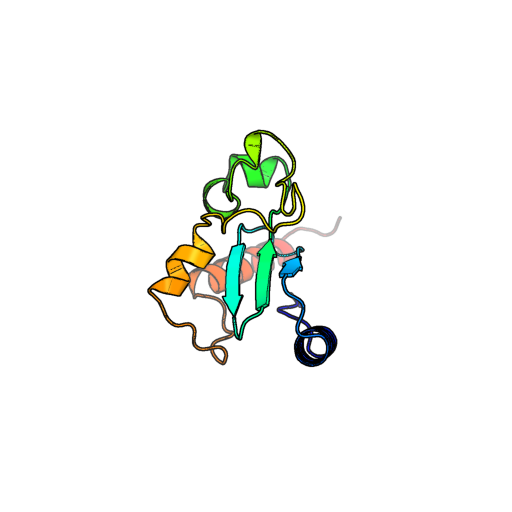1 ? -11.933 -4.790 -12.489 1.00 88.00 91 GLU A C 1
ATOM 735 O O . GLU A 1 91 ? -11.425 -4.820 -13.614 1.00 88.00 91 GLU A O 1
ATOM 740 N N . ARG A 1 92 ? -11.431 -5.492 -11.473 1.00 84.81 92 ARG A N 1
ATOM 741 C CA . ARG A 1 92 ? -10.347 -6.457 -11.634 1.00 84.81 92 ARG A CA 1
ATOM 742 C C . ARG A 1 92 ? -10.933 -7.857 -11.686 1.00 84.81 92 ARG A C 1
ATOM 744 O O . ARG A 1 92 ? -11.682 -8.229 -10.794 1.00 84.81 92 ARG A O 1
ATOM 751 N N . THR A 1 93 ? -10.486 -8.675 -12.634 1.00 87.25 93 THR A N 1
ATOM 752 C CA . THR A 1 93 ? -10.722 -10.126 -12.616 1.00 87.25 93 THR A CA 1
ATOM 753 C C . THR A 1 93 ? -9.574 -10.814 -11.865 1.00 87.25 93 THR A C 1
ATOM 755 O O . THR A 1 93 ? -8.466 -10.879 -12.402 1.00 87.25 93 THR A O 1
ATOM 758 N N . PRO A 1 94 ? -9.768 -11.334 -10.635 1.00 82.62 94 PRO A N 1
ATOM 759 C CA . PRO A 1 94 ? -8.665 -11.864 -9.824 1.00 82.62 94 PRO A CA 1
ATOM 760 C C . PRO A 1 94 ? -7.962 -13.078 -10.443 1.00 82.62 94 PRO A C 1
ATOM 762 O O . PRO A 1 94 ? -6.774 -13.279 -10.199 1.00 82.62 94 PRO A O 1
ATOM 765 N N . ALA A 1 95 ? -8.681 -13.848 -11.266 1.00 86.19 95 ALA A N 1
ATOM 766 C CA . ALA A 1 95 ? -8.149 -15.001 -11.990 1.00 86.19 95 ALA A CA 1
ATOM 767 C C . ALA A 1 95 ? -7.145 -14.618 -13.095 1.00 86.19 95 ALA A C 1
ATOM 769 O O . ALA A 1 95 ? -6.350 -15.456 -13.516 1.00 86.19 95 ALA A O 1
ATOM 770 N N . VAL A 1 96 ? -7.142 -13.359 -13.550 1.00 86.94 96 VAL A N 1
ATOM 771 C CA . VAL A 1 96 ? -6.168 -12.867 -14.530 1.00 86.94 96 VAL A CA 1
ATOM 772 C C . VAL A 1 96 ? -4.880 -12.504 -13.792 1.00 86.94 96 VAL A C 1
ATOM 774 O O . VAL A 1 96 ? -4.743 -11.427 -13.205 1.00 86.94 96 VAL A O 1
ATOM 777 N N . VAL A 1 97 ? -3.940 -13.448 -13.796 1.00 85.00 97 VAL A N 1
ATOM 778 C CA . VAL A 1 97 ? -2.641 -13.342 -13.108 1.00 85.00 97 VAL A CA 1
ATOM 779 C C . VAL A 1 97 ? -1.462 -13.169 -14.064 1.00 85.00 97 VAL A C 1
ATOM 781 O O . VAL A 1 97 ? -0.338 -12.922 -13.617 1.00 85.00 97 VAL A O 1
ATOM 784 N N . ASP A 1 98 ? -1.707 -13.270 -15.370 1.00 86.31 98 ASP A N 1
ATOM 785 C CA . ASP A 1 98 ? -0.673 -13.093 -16.378 1.00 86.31 98 ASP A CA 1
ATOM 786 C C . ASP A 1 98 ? -0.169 -11.645 -16.407 1.00 86.31 98 ASP A C 1
ATOM 788 O O . ASP A 1 98 ? -0.955 -10.691 -16.340 1.00 86.31 98 ASP A O 1
ATOM 792 N N . PRO A 1 99 ? 1.154 -11.436 -16.515 1.00 85.75 99 PRO A N 1
ATOM 793 C CA . PRO A 1 99 ? 1.685 -10.102 -16.713 1.00 85.75 99 PRO A CA 1
ATOM 794 C C . PRO A 1 99 ? 1.205 -9.549 -18.056 1.00 85.75 99 PRO A C 1
ATOM 796 O O . PRO A 1 99 ? 1.145 -10.267 -19.054 1.00 85.75 99 PRO A O 1
ATOM 799 N N . ALA A 1 100 ? 0.957 -8.240 -18.109 1.00 86.88 100 ALA A N 1
ATOM 800 C CA . ALA A 1 100 ? 0.674 -7.568 -19.372 1.00 86.88 100 ALA A CA 1
ATOM 801 C C . ALA A 1 100 ? 1.780 -7.854 -20.418 1.00 86.88 100 ALA A C 1
ATOM 803 O O . ALA A 1 100 ? 2.953 -7.962 -20.034 1.00 86.88 100 ALA A O 1
ATOM 804 N N . PRO A 1 101 ? 1.463 -7.931 -21.728 1.00 91.44 101 PRO A N 1
ATOM 805 C CA . PRO A 1 101 ? 2.411 -8.371 -22.757 1.00 91.44 101 PRO A CA 1
ATOM 806 C C . PRO A 1 101 ? 3.758 -7.634 -22.729 1.00 91.44 101 PRO A C 1
ATOM 808 O O . PRO A 1 101 ? 4.812 -8.267 -22.711 1.00 91.44 101 PRO A O 1
ATOM 811 N N . TRP A 1 102 ? 3.738 -6.306 -22.579 1.00 89.69 102 TRP A N 1
ATOM 812 C CA . TRP A 1 102 ? 4.953 -5.483 -22.500 1.00 89.69 102 TRP A CA 1
ATOM 813 C C . TRP A 1 102 ? 5.798 -5.754 -21.244 1.00 89.69 102 TRP A C 1
ATOM 815 O O . TRP A 1 102 ? 7.019 -5.583 -21.255 1.00 89.69 102 TRP A O 1
ATOM 825 N N . VAL A 1 103 ? 5.175 -6.194 -20.147 1.00 87.12 103 VAL A N 1
ATOM 826 C CA . VAL A 1 103 ? 5.881 -6.624 -18.933 1.00 87.12 103 VAL A CA 1
ATOM 827 C C . VAL A 1 103 ? 6.539 -7.982 -19.170 1.00 87.12 103 VAL A C 1
ATOM 829 O O . VAL A 1 103 ? 7.698 -8.167 -18.794 1.00 87.12 103 VAL A O 1
ATOM 832 N N . ALA A 1 104 ? 5.841 -8.914 -19.826 1.00 89.75 104 ALA A N 1
ATOM 833 C CA . ALA A 1 104 ? 6.407 -10.205 -20.211 1.00 89.75 104 ALA A CA 1
ATOM 834 C C . ALA A 1 104 ? 7.616 -10.029 -21.150 1.00 89.75 104 ALA A C 1
ATOM 836 O O . ALA A 1 104 ? 8.681 -10.598 -20.895 1.00 89.75 104 ALA A O 1
ATOM 837 N N . ASP A 1 105 ? 7.496 -9.173 -22.169 1.00 89.31 105 ASP A N 1
ATOM 838 C CA . ASP A 1 105 ? 8.581 -8.831 -23.100 1.00 89.31 105 ASP A CA 1
ATOM 839 C C . ASP A 1 105 ? 9.793 -8.221 -22.399 1.00 89.31 105 ASP A C 1
ATOM 841 O O . ASP A 1 105 ? 10.941 -8.596 -22.670 1.00 89.31 105 ASP A O 1
ATOM 845 N N . TYR A 1 106 ? 9.559 -7.321 -21.441 1.00 87.25 106 TYR A N 1
ATOM 846 C CA . TYR A 1 106 ? 10.632 -6.752 -20.634 1.00 87.25 106 TYR A CA 1
ATOM 847 C C . TYR A 1 106 ? 11.441 -7.844 -19.918 1.00 87.25 106 TYR A C 1
ATOM 849 O O . TYR A 1 106 ? 12.673 -7.837 -19.981 1.00 87.25 106 TYR A O 1
ATOM 857 N N . TYR A 1 107 ? 10.783 -8.812 -19.272 1.00 83.50 107 TYR A N 1
ATOM 858 C CA . TYR A 1 107 ? 11.501 -9.892 -18.589 1.00 83.50 107 TYR A CA 1
ATOM 859 C C . TYR A 1 107 ? 12.203 -10.841 -19.563 1.00 83.50 107 TYR A C 1
ATOM 861 O O . TYR A 1 107 ? 13.357 -11.183 -19.301 1.00 83.50 107 TYR A O 1
ATOM 869 N N . ARG A 1 108 ? 11.578 -11.188 -20.699 1.00 87.69 108 ARG A N 1
ATOM 870 C CA . ARG A 1 108 ? 12.199 -12.005 -21.760 1.00 87.69 108 ARG A CA 1
ATOM 871 C C . ARG A 1 108 ? 13.484 -11.369 -22.299 1.00 87.69 108 ARG A C 1
ATOM 873 O O . ARG A 1 108 ? 14.517 -12.027 -22.418 1.00 87.69 108 ARG A O 1
ATOM 880 N N . SER A 1 109 ? 13.447 -10.068 -22.586 1.00 83.88 109 SER A N 1
ATOM 881 C CA . SER A 1 109 ? 14.612 -9.334 -23.098 1.00 83.88 109 SER A CA 1
ATOM 882 C C . SER A 1 109 ? 15.720 -9.164 -22.053 1.00 83.88 109 SER A C 1
ATOM 884 O O . SER A 1 109 ? 16.899 -9.056 -22.392 1.00 83.88 109 SER A O 1
ATOM 886 N N . ARG A 1 110 ? 15.367 -9.136 -20.765 1.00 78.44 110 ARG A N 1
ATOM 887 C CA . ARG A 1 110 ? 16.332 -9.017 -19.671 1.00 78.44 110 ARG A CA 1
ATOM 888 C C . ARG A 1 110 ? 16.990 -10.357 -19.338 1.00 78.44 110 ARG A C 1
ATOM 890 O O . ARG A 1 110 ? 18.185 -10.371 -19.044 1.00 78.44 110 ARG A O 1
ATOM 897 N N . SER A 1 111 ? 16.253 -11.469 -19.395 1.00 73.94 111 SER A N 1
ATOM 898 C CA . SER A 1 111 ? 16.823 -12.808 -19.203 1.00 73.94 111 SER A CA 1
ATOM 899 C C . SER A 1 111 ? 17.818 -13.154 -20.309 1.00 73.94 111 SER A C 1
ATOM 901 O O . SER A 1 111 ? 18.913 -13.611 -19.994 1.00 73.94 111 SER A O 1
ATOM 903 N N . SER A 1 112 ? 17.499 -12.836 -21.570 1.00 69.56 112 SER A N 1
ATOM 904 C CA . SER A 1 112 ? 18.389 -13.097 -22.712 1.00 69.56 112 SER A CA 1
ATOM 905 C C . SER A 1 112 ? 19.696 -12.295 -22.669 1.00 69.56 112 SER A C 1
ATOM 907 O O . SER A 1 112 ? 20.739 -12.778 -23.104 1.00 69.56 112 SER A O 1
ATOM 909 N N . ARG A 1 113 ? 19.680 -11.079 -22.102 1.00 67.88 113 ARG A N 1
ATOM 910 C CA . ARG A 1 113 ? 20.908 -10.302 -21.848 1.00 67.88 113 ARG A CA 1
ATOM 911 C C . ARG A 1 113 ? 21.757 -10.908 -20.738 1.00 67.88 113 ARG A C 1
ATOM 913 O O . ARG A 1 113 ? 22.976 -10.895 -20.842 1.00 67.88 113 ARG A O 1
ATOM 920 N N . ARG A 1 114 ? 21.129 -11.443 -19.686 1.00 61.41 114 ARG A N 1
ATOM 921 C CA . ARG A 1 114 ? 21.846 -12.026 -18.543 1.00 61.41 114 ARG A CA 1
ATOM 922 C C . ARG A 1 114 ? 22.532 -13.346 -18.900 1.00 61.41 114 ARG A C 1
ATOM 924 O O . ARG A 1 114 ? 23.595 -13.615 -18.366 1.00 61.41 114 ARG A O 1
ATOM 931 N N . SER A 1 115 ? 21.962 -14.123 -19.821 1.00 62.97 115 SER A N 1
ATOM 932 C CA . SER A 1 115 ? 22.584 -15.339 -20.366 1.00 62.97 115 SER A CA 1
ATOM 933 C C . SER A 1 115 ? 23.705 -15.069 -21.378 1.00 62.97 115 SER A C 1
ATOM 935 O O . SER A 1 115 ? 24.442 -15.985 -21.710 1.00 62.97 115 SER A O 1
ATOM 937 N N . ARG A 1 116 ? 23.830 -13.834 -21.887 1.00 59.22 116 ARG A N 1
ATOM 938 C CA . ARG A 1 116 ? 24.880 -13.423 -22.839 1.00 59.22 116 ARG A CA 1
ATOM 939 C C . ARG A 1 116 ? 26.054 -12.681 -22.189 1.00 59.22 116 ARG A C 1
ATOM 941 O O . ARG A 1 116 ? 26.988 -12.324 -22.900 1.00 59.22 116 ARG A O 1
ATOM 948 N N . ALA A 1 117 ? 26.008 -12.409 -20.885 1.00 56.22 117 ALA A N 1
ATOM 949 C CA . ALA A 1 117 ? 27.139 -11.819 -20.173 1.00 56.22 117 ALA A CA 1
ATOM 950 C C . ALA A 1 117 ? 28.229 -12.892 -19.961 1.00 56.22 117 ALA A C 1
ATOM 952 O O . ALA A 1 117 ? 27.874 -14.004 -19.560 1.00 56.22 117 ALA A O 1
ATOM 953 N N . PRO A 1 118 ? 29.517 -12.606 -20.238 1.00 51.06 118 PRO A N 1
ATOM 954 C CA . PRO A 1 118 ? 30.594 -13.561 -19.983 1.00 51.06 118 PRO A CA 1
ATOM 955 C C . PRO A 1 118 ? 30.688 -13.872 -18.477 1.00 51.06 118 PRO A C 1
ATOM 957 O O . PRO A 1 118 ? 30.333 -13.008 -17.665 1.00 51.06 118 PRO A O 1
ATOM 960 N N . PRO A 1 119 ? 31.116 -15.090 -18.090 1.00 55.94 119 PRO A N 1
ATOM 961 C CA . PRO A 1 119 ? 31.327 -15.419 -16.684 1.00 55.94 119 PRO A CA 1
ATOM 962 C C . PRO A 1 119 ? 32.373 -14.476 -16.074 1.00 55.94 119 PRO A C 1
ATOM 964 O O . PRO A 1 119 ? 33.323 -14.085 -16.756 1.00 55.94 119 PRO A O 1
ATOM 967 N N . ALA A 1 120 ? 32.126 -14.076 -14.824 1.00 58.31 120 ALA A N 1
ATOM 968 C CA . ALA A 1 120 ? 33.005 -13.218 -14.031 1.00 58.31 120 ALA A CA 1
ATOM 969 C C . ALA A 1 120 ? 34.273 -13.956 -13.589 1.00 58.31 120 ALA A C 1
ATOM 971 O O . ALA A 1 120 ? 34.174 -15.184 -13.359 1.00 58.31 120 ALA A O 1
#

Organism: NCBI:txid156174